Protein AF-A0AAD7Y652-F1 (afdb_monomer_lite)

Radius of gyration: 17.33 Å; chains: 1; bounding box: 46×27×46 Å

Organism: Mythimna separata (NCBI:txid271217)

Secondary structure (DSSP, 8-state):
--HHHHHHHHS-GGGTS-----HHHHHHHHHHHHHHHHHHHHHHHS-GGG-----TTHHHHHHHHHHH-TT-PPPSSTT-HHHHHHHHHHHHHHHHHHT--SHHHHHHHHTT--

Sequence (114 aa):
MDDRAWSQATLPIRIGGLGILKISSISLPAFISSVHGTEKLIRNILSSSLINFNVPCFTEAIYTWRLTCPNSNPPDDPSSQRRWDEPLCRVVQENLIATSTTPAERARLLAVGE

Foldseek 3Di:
DDVLLVLQQCADVLQLHVVNPDCVLLVLLQVQLVCVLCVVVCVVVDPPVPVPDDDPCNVVSVVVLCVQQVPDDQDPNSNDSVSSNVSNSVSSLVVQCVPPPDPVSNCSRCVSVD

pLDDT: mean 88.89, std 9.68, range [40.84, 97.75]

Structure (mmCIF, N/CA/C/O backbone):
data_AF-A0AAD7Y652-F1
#
_entry.id   AF-A0AAD7Y652-F1
#
loop_
_atom_site.group_PDB
_atom_site.id
_atom_site.type_symbol
_atom_site.label_atom_id
_atom_site.label_alt_id
_atom_site.label_comp_id
_atom_site.label_asym_id
_atom_site.label_entity_id
_atom_site.label_seq_id
_atom_site.pdbx_PDB_ins_code
_atom_site.Cartn_x
_atom_site.Cartn_y
_atom_site.Cartn_z
_atom_site.occupancy
_atom_site.B_iso_or_equiv
_atom_site.auth_seq_id
_atom_site.auth_comp_id
_atom_site.auth_asym_id
_atom_site.auth_atom_id
_atom_site.pdbx_PDB_model_num
ATOM 1 N N . MET A 1 1 ? -22.882 10.619 3.860 1.00 59.06 1 MET A N 1
ATOM 2 C CA . MET A 1 1 ? -22.384 9.273 4.221 1.00 59.06 1 MET A CA 1
ATOM 3 C C . MET A 1 1 ? -21.416 9.447 5.375 1.00 59.06 1 MET A C 1
ATOM 5 O O . MET A 1 1 ? -20.775 10.484 5.419 1.00 59.06 1 MET A O 1
ATOM 9 N N . ASP A 1 2 ? -21.363 8.503 6.313 1.00 86.00 2 ASP A N 1
ATOM 10 C CA . ASP A 1 2 ? -20.381 8.525 7.404 1.00 86.00 2 ASP A CA 1
ATOM 11 C C . ASP A 1 2 ? -18.993 8.121 6.869 1.00 86.00 2 ASP A C 1
ATOM 13 O O . ASP A 1 2 ? -18.844 7.053 6.268 1.00 86.00 2 ASP A O 1
ATOM 17 N N . ASP A 1 3 ? -17.989 8.979 7.064 1.00 85.75 3 ASP A N 1
ATOM 18 C CA . ASP A 1 3 ? -16.619 8.776 6.571 1.00 85.75 3 ASP A CA 1
ATOM 19 C C . ASP A 1 3 ? -15.958 7.537 7.191 1.00 85.75 3 ASP A C 1
ATOM 21 O O . ASP A 1 3 ? -15.114 6.891 6.558 1.00 85.75 3 ASP A O 1
ATOM 25 N N . ARG A 1 4 ? -16.365 7.157 8.410 1.00 87.44 4 ARG A N 1
ATOM 26 C CA . ARG A 1 4 ? -15.873 5.944 9.078 1.00 87.44 4 ARG A CA 1
ATOM 27 C C . ARG A 1 4 ? -16.421 4.694 8.409 1.00 87.44 4 ARG A C 1
ATOM 29 O O . ARG A 1 4 ? -15.645 3.811 8.047 1.00 87.44 4 ARG A O 1
ATOM 36 N N . ALA A 1 5 ? -17.736 4.642 8.195 1.00 87.94 5 ALA A N 1
ATOM 37 C CA . ALA A 1 5 ? -18.377 3.553 7.466 1.00 87.94 5 ALA A CA 1
ATOM 38 C C . ALA A 1 5 ? -17.786 3.392 6.057 1.00 87.94 5 ALA A C 1
ATOM 40 O O . ALA A 1 5 ? -17.530 2.269 5.624 1.00 87.94 5 ALA A O 1
ATOM 41 N N . TRP A 1 6 ? -17.499 4.504 5.370 1.00 89.56 6 TRP A N 1
ATOM 42 C CA . TRP A 1 6 ? -16.813 4.469 4.079 1.00 89.56 6 TRP A CA 1
ATOM 43 C C . TRP A 1 6 ? -15.391 3.910 4.196 1.00 89.56 6 TRP A C 1
ATOM 45 O O . TRP A 1 6 ? -15.023 3.011 3.445 1.00 89.56 6 TRP A O 1
ATOM 55 N N . SER A 1 7 ? -14.611 4.368 5.178 1.00 90.44 7 SER A N 1
ATOM 56 C CA . SER A 1 7 ? -13.249 3.869 5.415 1.00 90.44 7 SER A CA 1
ATOM 57 C C . SER A 1 7 ? -13.232 2.361 5.685 1.00 90.44 7 SER A C 1
ATOM 59 O O . SER A 1 7 ? -12.459 1.638 5.057 1.00 90.44 7 SER A O 1
ATOM 61 N N . GLN A 1 8 ? -14.137 1.859 6.533 1.00 90.38 8 GLN A N 1
ATOM 62 C CA . GLN A 1 8 ? -14.280 0.423 6.787 1.00 90.38 8 GLN A CA 1
ATOM 63 C C . GLN A 1 8 ? -14.703 -0.337 5.526 1.00 90.38 8 GLN A C 1
ATOM 65 O O . GLN A 1 8 ? -14.114 -1.365 5.204 1.00 90.38 8 GLN A O 1
ATOM 70 N N . ALA A 1 9 ? -15.691 0.167 4.781 1.00 91.38 9 ALA A N 1
ATOM 71 C CA . ALA A 1 9 ? -16.164 -0.481 3.560 1.00 91.38 9 ALA A CA 1
ATOM 72 C C . ALA A 1 9 ? -15.046 -0.650 2.518 1.00 91.38 9 ALA A C 1
ATOM 74 O O . ALA A 1 9 ? -15.056 -1.628 1.765 1.00 91.38 9 ALA A O 1
ATOM 75 N N . THR A 1 10 ? -14.066 0.264 2.509 1.00 91.94 10 THR A N 1
ATOM 76 C CA . THR A 1 10 ? -12.944 0.196 1.568 1.00 91.94 10 THR A CA 1
ATOM 77 C C . THR A 1 10 ? -11.888 -0.852 1.887 1.00 91.94 10 THR A C 1
ATOM 79 O O . THR A 1 10 ? -11.123 -1.240 1.004 1.00 91.94 10 THR A O 1
ATOM 82 N N . LEU A 1 11 ? -11.856 -1.348 3.123 1.00 91.69 11 LEU A N 1
ATOM 83 C CA . LEU A 1 11 ? -10.931 -2.404 3.501 1.00 91.69 11 LEU A CA 1
ATOM 84 C C . LEU A 1 11 ? -11.285 -3.731 2.803 1.00 91.69 11 LEU A C 1
ATOM 86 O O . LEU A 1 11 ? -12.462 -4.006 2.548 1.00 91.69 11 LEU A O 1
ATOM 90 N N . PRO A 1 12 ? -10.298 -4.602 2.530 1.00 90.44 12 PRO A N 1
ATOM 91 C CA . PRO A 1 12 ? -10.554 -5.972 2.110 1.00 90.44 12 PRO A CA 1
ATOM 92 C C . PRO A 1 12 ? -11.467 -6.724 3.085 1.00 90.44 12 PRO A C 1
ATOM 94 O O . PRO A 1 12 ? -11.380 -6.549 4.301 1.00 90.44 12 PRO A O 1
ATOM 97 N N . ILE A 1 13 ? -12.271 -7.645 2.547 1.00 89.88 13 ILE A N 1
ATOM 98 C CA . ILE A 1 13 ? -13.185 -8.486 3.339 1.00 89.88 13 ILE A CA 1
ATOM 99 C C . ILE A 1 13 ? -12.429 -9.192 4.470 1.00 89.88 13 ILE A C 1
ATOM 101 O O . ILE A 1 13 ? -12.865 -9.141 5.612 1.00 89.88 13 ILE A O 1
ATOM 105 N N . ARG A 1 14 ? -11.240 -9.741 4.173 1.00 87.06 14 ARG A N 1
ATOM 106 C CA . ARG A 1 14 ? -10.380 -10.468 5.127 1.00 87.06 14 ARG A CA 1
ATOM 107 C C . ARG A 1 14 ? -9.886 -9.659 6.337 1.00 87.06 14 ARG A C 1
ATOM 109 O O . ARG A 1 14 ? -9.232 -10.227 7.195 1.00 87.06 14 ARG A O 1
ATOM 116 N N . ILE A 1 15 ? -10.122 -8.349 6.383 1.00 88.12 15 ILE A N 1
ATOM 117 C CA . ILE A 1 15 ? -9.778 -7.501 7.534 1.00 88.12 15 ILE A CA 1
ATOM 118 C C . ILE A 1 15 ? -10.970 -6.642 7.996 1.00 88.12 15 ILE A C 1
ATOM 120 O O . ILE A 1 15 ? -10.798 -5.559 8.553 1.00 88.12 15 ILE A O 1
ATOM 124 N N . GLY A 1 16 ? -12.196 -7.123 7.758 1.00 86.44 16 GLY A N 1
ATOM 125 C CA . GLY A 1 16 ? -13.417 -6.523 8.306 1.00 86.44 16 GLY A CA 1
ATOM 126 C C . GLY A 1 16 ? -14.050 -5.415 7.459 1.00 86.44 16 GLY A C 1
ATOM 127 O O . GLY A 1 16 ? -14.852 -4.641 7.989 1.00 86.44 16 GLY A O 1
ATOM 128 N N . GLY A 1 17 ? -13.705 -5.323 6.169 1.00 90.12 17 GLY A N 1
ATOM 129 C CA . GLY A 1 17 ? -14.348 -4.415 5.211 1.00 90.12 17 GLY A CA 1
ATOM 130 C C . GLY A 1 17 ? -15.279 -5.095 4.204 1.00 90.12 17 GLY A C 1
ATOM 131 O O . GLY A 1 17 ? -15.644 -6.258 4.359 1.00 90.12 17 GLY A O 1
ATOM 132 N N . LEU A 1 18 ? -15.667 -4.361 3.155 1.00 90.69 18 LEU A N 1
ATOM 133 C CA . LEU A 1 18 ? -16.521 -4.857 2.059 1.00 90.69 18 LEU A CA 1
ATOM 134 C C . LEU A 1 18 ? -15.754 -5.066 0.743 1.00 90.69 18 LEU A C 1
ATOM 136 O O . LEU A 1 18 ? -16.323 -5.552 -0.230 1.00 90.69 18 LEU A O 1
ATOM 140 N N . GLY A 1 19 ? -14.470 -4.706 0.696 1.00 88.56 19 GLY A N 1
ATOM 141 C CA . GLY A 1 19 ? -13.641 -4.791 -0.506 1.00 88.56 19 GLY A CA 1
ATOM 142 C C . GLY A 1 19 ? -13.921 -3.698 -1.540 1.00 88.56 19 GLY A C 1
ATOM 143 O O . GLY A 1 19 ? -13.595 -3.879 -2.712 1.00 88.56 19 GLY A O 1
ATOM 144 N N . ILE A 1 20 ? -14.523 -2.572 -1.141 1.00 89.44 20 ILE A N 1
ATOM 145 C CA . ILE A 1 20 ? -14.817 -1.466 -2.061 1.00 89.44 20 ILE A CA 1
ATOM 146 C C . ILE A 1 20 ? -13.541 -0.656 -2.315 1.00 89.44 20 ILE A C 1
ATOM 148 O O . ILE A 1 20 ? -13.107 0.145 -1.499 1.00 89.44 20 ILE A O 1
ATOM 152 N N . LEU A 1 21 ? -12.924 -0.819 -3.478 1.00 80.69 21 LEU A N 1
ATOM 153 C CA . LEU A 1 21 ? -11.664 -0.136 -3.771 1.00 80.69 21 LEU A CA 1
ATOM 154 C C . LEU A 1 21 ? -11.860 1.369 -4.010 1.00 80.69 21 LEU A C 1
ATOM 156 O O . LEU A 1 21 ? -12.439 1.791 -5.011 1.00 80.69 21 LEU A O 1
ATOM 160 N N . LYS A 1 22 ? -11.305 2.196 -3.119 1.00 86.94 22 LYS A N 1
ATOM 161 C CA . LYS A 1 22 ? -11.154 3.638 -3.348 1.00 86.94 22 LYS A CA 1
ATOM 162 C C . LYS A 1 22 ? -9.904 3.884 -4.194 1.00 86.94 22 LYS A C 1
ATOM 164 O O . LYS A 1 22 ? -8.804 3.509 -3.796 1.00 86.94 22 LYS A O 1
ATOM 169 N N . ILE A 1 23 ? -10.054 4.576 -5.326 1.00 88.31 23 ILE A N 1
ATOM 170 C CA . ILE A 1 23 ? -8.947 4.845 -6.269 1.00 88.31 23 ILE A CA 1
ATOM 171 C C . ILE A 1 23 ? -7.763 5.540 -5.576 1.00 88.31 23 ILE A C 1
ATOM 173 O O . ILE A 1 23 ? -6.608 5.207 -5.822 1.00 88.31 23 ILE A O 1
ATOM 177 N N . SER A 1 24 ? -8.038 6.467 -4.657 1.00 88.62 24 SER A N 1
ATOM 178 C CA . SER A 1 24 ? -6.986 7.165 -3.909 1.00 88.62 24 SER A CA 1
ATOM 179 C C . SER A 1 24 ? -6.194 6.258 -2.963 1.00 88.62 24 SER A C 1
ATOM 181 O O . SER A 1 24 ? -5.082 6.611 -2.596 1.00 88.62 24 SER A O 1
ATOM 183 N N . SER A 1 25 ? -6.764 5.129 -2.531 1.00 86.12 25 SER A N 1
ATOM 184 C CA . SER A 1 25 ? -6.091 4.182 -1.632 1.00 86.12 25 SER A CA 1
ATOM 185 C C . SER A 1 25 ? -5.173 3.227 -2.399 1.00 86.12 25 SER A C 1
ATOM 187 O O . SER A 1 25 ? -4.139 2.824 -1.881 1.00 86.12 25 SER A O 1
ATOM 189 N N . ILE A 1 26 ? -5.519 2.905 -3.652 1.00 91.38 26 ILE A N 1
ATOM 190 C CA . ILE A 1 26 ? -4.762 1.965 -4.492 1.00 91.38 26 ILE A CA 1
ATOM 191 C C . ILE A 1 26 ? -3.707 2.649 -5.374 1.00 91.38 26 ILE A C 1
ATOM 193 O O . ILE A 1 26 ? -2.772 1.992 -5.823 1.00 91.38 26 ILE A O 1
ATOM 197 N N . SER A 1 27 ? -3.828 3.955 -5.633 1.00 94.38 27 SER A N 1
ATOM 198 C CA . SER A 1 27 ? -2.950 4.673 -6.568 1.00 94.38 27 SER A CA 1
ATOM 199 C C . SER A 1 27 ? -1.471 4.587 -6.185 1.00 94.38 27 SER A C 1
ATOM 201 O O . SER A 1 27 ? -0.634 4.316 -7.043 1.00 94.38 27 SER A O 1
ATOM 203 N N . LEU A 1 28 ? -1.153 4.760 -4.901 1.00 96.38 28 LEU A N 1
ATOM 204 C CA . LEU A 1 28 ? 0.210 4.685 -4.382 1.00 96.38 28 LEU A CA 1
ATOM 205 C C . LEU A 1 28 ? 0.829 3.278 -4.524 1.00 96.38 28 LEU A C 1
ATOM 207 O O . LEU A 1 28 ? 1.873 3.166 -5.172 1.00 96.38 28 LEU A O 1
ATOM 211 N N . PRO A 1 29 ? 0.221 2.195 -3.990 1.00 96.50 29 PRO A N 1
ATOM 212 C CA . PRO A 1 29 ? 0.773 0.851 -4.152 1.00 96.50 29 PRO A CA 1
ATOM 213 C C . PRO A 1 29 ? 0.797 0.397 -5.620 1.00 96.50 29 PRO A C 1
ATOM 215 O O . PRO A 1 29 ? 1.736 -0.289 -6.026 1.00 96.50 29 PRO A O 1
ATOM 218 N N . ALA A 1 30 ? -0.185 0.794 -6.441 1.00 96.69 30 ALA A N 1
ATOM 219 C CA . ALA A 1 30 ? -0.206 0.489 -7.875 1.00 96.69 30 ALA A CA 1
ATOM 220 C C . ALA A 1 30 ? 0.943 1.173 -8.622 1.00 96.69 30 ALA A C 1
ATOM 222 O O . ALA A 1 30 ? 1.637 0.529 -9.404 1.00 96.69 30 ALA A O 1
ATOM 223 N N . PHE A 1 31 ? 1.195 2.454 -8.345 1.00 97.38 31 PHE A N 1
ATOM 224 C CA . PHE A 1 31 ? 2.303 3.185 -8.950 1.00 97.38 31 PHE A CA 1
ATOM 225 C C . PHE A 1 31 ? 3.655 2.556 -8.597 1.00 97.38 31 PHE A C 1
ATOM 227 O O . PHE A 1 31 ? 4.419 2.206 -9.496 1.00 97.38 31 PHE A O 1
ATOM 234 N N . ILE A 1 32 ? 3.924 2.340 -7.304 1.00 97.44 32 ILE A N 1
ATOM 235 C CA . ILE A 1 32 ? 5.194 1.765 -6.835 1.00 97.44 32 ILE A CA 1
ATOM 236 C C . ILE A 1 32 ? 5.424 0.378 -7.450 1.00 97.44 32 ILE A C 1
ATOM 238 O O . ILE A 1 32 ? 6.491 0.110 -8.007 1.00 97.44 32 ILE A O 1
ATOM 242 N N . SER A 1 33 ? 4.414 -0.495 -7.396 1.00 97.75 33 SER A N 1
ATOM 243 C CA . SER A 1 33 ? 4.530 -1.851 -7.942 1.00 97.75 33 SER A CA 1
ATOM 244 C C . SER A 1 33 ? 4.684 -1.882 -9.458 1.00 97.75 33 SER A C 1
ATOM 246 O O . SER A 1 33 ? 5.465 -2.680 -9.972 1.00 97.75 33 SER A O 1
ATOM 248 N N . SER A 1 34 ? 4.018 -0.979 -10.181 1.00 97.25 34 SER A N 1
ATOM 249 C CA . SER A 1 34 ? 4.177 -0.843 -11.628 1.00 97.25 34 SER A CA 1
ATOM 250 C C . SER A 1 34 ? 5.599 -0.431 -12.012 1.00 97.25 34 SER A C 1
ATOM 252 O O . SER A 1 34 ? 6.135 -0.943 -12.996 1.00 97.25 34 SER A O 1
ATOM 254 N N . VAL A 1 35 ? 6.232 0.470 -11.254 1.00 95.81 35 VAL A N 1
ATOM 255 C CA . VAL A 1 35 ? 7.629 0.864 -11.503 1.00 95.81 35 VAL A CA 1
ATOM 256 C C . VAL A 1 35 ? 8.553 -0.343 -11.359 1.00 95.81 35 VAL A C 1
ATOM 258 O O . VAL A 1 35 ? 9.298 -0.659 -12.284 1.00 95.81 35 VAL A O 1
ATOM 261 N N . HIS A 1 36 ? 8.440 -1.084 -10.257 1.00 95.75 36 HIS A N 1
ATOM 262 C CA . HIS A 1 36 ? 9.244 -2.289 -10.047 1.00 95.75 36 HIS A CA 1
ATOM 263 C C . HIS A 1 36 ? 8.955 -3.396 -11.069 1.00 95.75 36 HIS A C 1
ATOM 265 O O . HIS A 1 36 ? 9.879 -4.034 -11.571 1.00 95.75 36 HIS A O 1
ATOM 271 N N . GLY A 1 37 ? 7.684 -3.611 -11.421 1.00 95.31 37 GLY A N 1
ATOM 272 C CA . GLY A 1 37 ? 7.275 -4.626 -12.394 1.00 95.31 37 GLY A CA 1
ATOM 273 C C . GLY A 1 37 ? 7.767 -4.342 -13.815 1.00 95.31 37 GLY A C 1
ATOM 274 O O . GLY A 1 37 ? 7.990 -5.270 -14.592 1.00 95.31 37 GLY A O 1
ATOM 275 N N . THR A 1 38 ? 7.981 -3.069 -14.156 1.00 93.44 38 THR A N 1
ATOM 276 C CA . THR A 1 38 ? 8.457 -2.656 -15.484 1.00 93.44 38 THR A CA 1
ATOM 277 C C . THR A 1 38 ? 9.962 -2.420 -15.547 1.00 93.44 38 THR A C 1
ATOM 279 O O . THR A 1 38 ? 10.520 -2.462 -16.641 1.00 93.44 38 THR A O 1
ATOM 282 N N . GLU A 1 39 ? 10.647 -2.2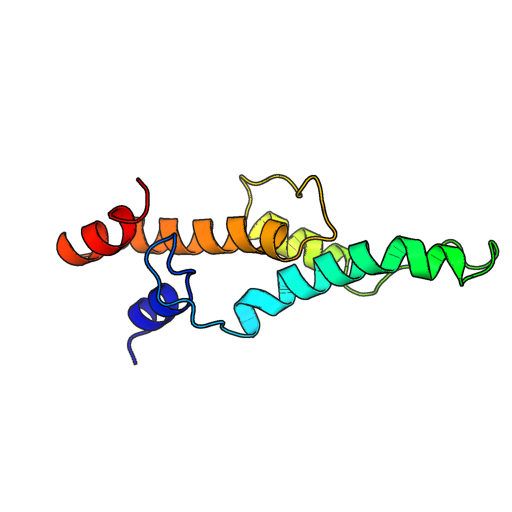56 -14.412 1.00 90.44 39 GLU A N 1
ATOM 283 C CA . GLU A 1 39 ? 12.076 -1.933 -14.351 1.00 90.44 39 GLU A CA 1
ATOM 284 C C . GLU A 1 39 ? 12.934 -2.883 -15.199 1.00 90.44 39 GLU A C 1
ATOM 286 O O . GLU A 1 39 ? 13.715 -2.440 -16.043 1.00 90.44 39 GLU A O 1
ATOM 291 N N . LYS A 1 40 ? 12.762 -4.200 -15.026 1.00 89.00 40 LYS A N 1
ATOM 292 C CA . LYS A 1 40 ? 13.523 -5.204 -15.785 1.00 89.00 40 LYS A CA 1
ATOM 293 C C . LYS A 1 40 ? 13.273 -5.095 -17.291 1.00 89.00 40 LYS A C 1
ATOM 295 O O . LYS A 1 40 ? 14.211 -5.200 -18.076 1.00 89.00 40 LYS A O 1
ATOM 300 N N . LEU A 1 41 ? 12.020 -4.888 -17.698 1.00 90.31 41 LEU A N 1
ATOM 301 C CA . LEU A 1 41 ? 11.656 -4.752 -19.109 1.00 90.31 41 LEU A CA 1
ATOM 302 C C . LEU A 1 41 ? 12.261 -3.480 -19.711 1.00 90.31 41 LEU A C 1
ATOM 304 O O . LEU A 1 41 ? 12.858 -3.537 -20.781 1.00 90.31 41 LEU A O 1
ATOM 308 N N . ILE A 1 42 ? 12.162 -2.358 -18.998 1.00 88.94 42 ILE A N 1
ATOM 309 C CA . ILE A 1 42 ? 12.734 -1.074 -19.411 1.00 88.94 42 ILE A CA 1
ATOM 310 C C . ILE A 1 42 ? 14.250 -1.204 -19.586 1.00 88.94 42 ILE A C 1
ATOM 312 O O . ILE A 1 42 ? 14.779 -0.799 -20.618 1.00 88.94 42 ILE A O 1
ATOM 316 N N . ARG A 1 43 ? 14.943 -1.845 -18.635 1.00 86.06 43 ARG A N 1
ATOM 317 C CA . ARG A 1 43 ? 16.391 -2.109 -18.717 1.00 86.06 43 ARG A CA 1
ATOM 318 C C . ARG A 1 43 ? 16.783 -3.006 -19.894 1.00 86.06 43 ARG A C 1
ATOM 320 O O . ARG A 1 43 ? 17.876 -2.847 -20.418 1.00 86.06 43 ARG A O 1
ATOM 327 N N . ASN A 1 44 ? 15.918 -3.936 -20.297 1.00 87.75 44 ASN A N 1
ATOM 328 C CA . ASN A 1 44 ? 16.173 -4.810 -21.444 1.00 87.75 44 ASN A CA 1
ATOM 329 C C . ASN A 1 44 ? 15.955 -4.103 -22.790 1.00 87.75 44 ASN A C 1
ATOM 331 O O . ASN A 1 44 ? 16.616 -4.442 -23.766 1.00 87.75 44 ASN A O 1
ATOM 335 N N . ILE A 1 45 ? 15.000 -3.171 -22.857 1.00 88.94 45 ILE A N 1
ATOM 336 C CA . ILE A 1 45 ? 14.667 -2.435 -24.086 1.00 88.94 45 ILE A CA 1
ATOM 337 C C . ILE A 1 45 ? 15.648 -1.281 -24.315 1.00 88.94 45 ILE A C 1
ATOM 339 O O . ILE A 1 45 ? 16.061 -1.035 -25.447 1.00 88.94 45 ILE A O 1
ATOM 343 N N . LEU A 1 46 ? 16.004 -0.552 -23.256 1.00 85.75 46 LEU A N 1
ATOM 344 C CA . LEU A 1 46 ? 16.906 0.589 -23.350 1.00 85.75 46 LEU A CA 1
ATOM 345 C C . LEU A 1 46 ? 18.361 0.114 -23.439 1.00 85.75 46 LEU A C 1
ATOM 347 O O . LEU A 1 46 ? 18.823 -0.684 -22.628 1.00 85.75 46 LEU A O 1
ATOM 351 N N . SER A 1 47 ? 19.109 0.630 -24.417 1.00 72.94 47 SER A N 1
ATOM 352 C CA . SER A 1 47 ? 20.546 0.377 -24.539 1.00 72.94 47 SER A CA 1
ATOM 353 C C . SER A 1 47 ? 21.308 0.873 -23.306 1.00 72.94 47 SER A C 1
ATOM 355 O O . SER A 1 47 ? 20.900 1.827 -22.642 1.00 72.94 47 SER A O 1
ATOM 357 N N . SER A 1 48 ? 22.476 0.285 -23.040 1.00 67.25 48 SER A N 1
ATOM 358 C CA . SER A 1 48 ? 23.355 0.615 -21.906 1.00 67.25 48 SER A CA 1
ATOM 359 C C . SER A 1 48 ? 23.781 2.096 -21.811 1.00 67.25 48 SER A C 1
ATOM 361 O O . SER A 1 48 ? 24.279 2.540 -20.783 1.00 67.25 48 SER A O 1
ATOM 363 N N . SER A 1 49 ? 23.546 2.906 -22.841 1.00 64.94 49 SER A N 1
ATOM 364 C CA . SER A 1 49 ? 23.726 4.363 -22.818 1.00 64.94 49 SER A CA 1
ATOM 365 C C . SER A 1 49 ? 22.635 5.135 -22.052 1.00 64.94 49 SER A C 1
ATOM 367 O O . SER A 1 49 ? 22.840 6.303 -21.735 1.00 64.94 49 SER A O 1
ATOM 369 N N . LEU A 1 50 ? 21.499 4.507 -21.722 1.00 64.38 50 LEU A N 1
ATOM 370 C CA . LEU A 1 50 ? 20.347 5.111 -21.026 1.00 64.38 50 LEU A CA 1
ATOM 371 C C . LEU A 1 50 ? 20.129 4.531 -19.611 1.00 64.38 50 LEU A C 1
ATOM 373 O O . LEU A 1 50 ? 19.039 4.629 -19.053 1.00 64.38 50 LEU A O 1
ATOM 377 N N . ILE A 1 51 ? 21.171 3.936 -19.016 1.00 62.50 51 ILE A N 1
ATOM 378 C CA . ILE A 1 51 ? 21.128 3.186 -17.740 1.00 62.50 51 ILE A CA 1
ATOM 379 C C . ILE A 1 51 ? 20.552 3.982 -16.555 1.00 62.50 51 ILE A C 1
ATOM 381 O O . ILE A 1 51 ? 20.006 3.381 -15.628 1.00 62.50 51 ILE A O 1
ATOM 385 N N . ASN A 1 52 ? 20.602 5.314 -16.596 1.00 68.69 52 ASN A N 1
ATOM 386 C CA . ASN A 1 52 ? 20.086 6.188 -15.540 1.00 68.69 52 ASN A CA 1
ATOM 387 C C . ASN A 1 52 ? 18.605 6.545 -15.746 1.00 68.69 52 ASN A C 1
ATOM 389 O O . ASN A 1 52 ? 18.220 7.712 -15.666 1.00 68.69 52 ASN A O 1
ATOM 393 N N . 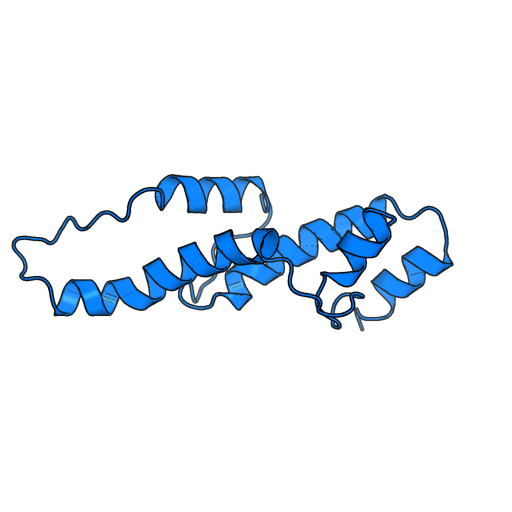PHE A 1 53 ? 17.769 5.547 -16.032 1.00 74.88 53 PHE A N 1
ATOM 394 C CA . PHE A 1 53 ? 16.324 5.739 -16.080 1.00 74.88 53 PHE A CA 1
ATOM 395 C C . PHE A 1 53 ? 15.799 6.006 -14.662 1.00 74.88 53 PHE A C 1
ATOM 397 O O . PHE A 1 53 ? 15.812 5.121 -13.807 1.00 74.88 53 PHE A O 1
ATOM 404 N N . ASN A 1 54 ? 15.359 7.239 -14.418 1.00 83.31 54 ASN A N 1
ATOM 405 C CA . ASN A 1 54 ? 14.697 7.645 -13.185 1.00 83.31 54 ASN A CA 1
ATOM 406 C C . ASN A 1 54 ? 13.206 7.841 -13.463 1.00 83.31 54 ASN A C 1
ATOM 408 O O . ASN A 1 54 ? 12.847 8.605 -14.361 1.00 83.31 54 ASN A O 1
ATOM 412 N N . VAL A 1 55 ? 12.346 7.181 -12.689 1.00 89.38 55 VAL A N 1
ATOM 413 C CA . VAL A 1 55 ? 10.904 7.424 -12.761 1.00 89.38 55 VAL A CA 1
ATOM 414 C C . VAL A 1 55 ? 10.579 8.650 -11.907 1.00 89.38 55 VAL A C 1
ATOM 416 O O . VAL A 1 55 ? 10.828 8.622 -10.698 1.00 89.38 55 VAL A O 1
ATOM 419 N N . PRO A 1 56 ? 10.006 9.719 -12.491 1.00 92.00 56 PRO A N 1
ATOM 420 C CA . PRO A 1 56 ? 9.583 10.882 -11.723 1.00 92.00 56 PRO A CA 1
ATOM 421 C C . PRO A 1 56 ? 8.664 10.485 -10.566 1.00 92.00 56 PRO A C 1
ATOM 423 O O . PRO A 1 56 ? 7.834 9.589 -10.712 1.00 92.00 56 PRO A O 1
ATOM 426 N N . CYS A 1 57 ? 8.796 11.165 -9.429 1.00 93.88 57 CYS A N 1
ATOM 427 C CA . CYS A 1 57 ? 7.966 10.958 -8.239 1.00 93.88 57 CYS A CA 1
ATOM 428 C C . CYS A 1 57 ? 8.123 9.592 -7.543 1.00 93.88 57 CYS A C 1
ATOM 430 O O . CYS A 1 57 ? 7.422 9.329 -6.565 1.00 93.88 57 CYS A O 1
ATOM 432 N N . PHE A 1 58 ? 9.008 8.701 -8.011 1.00 95.31 58 PHE A N 1
ATOM 433 C CA . PHE A 1 58 ? 9.178 7.381 -7.399 1.00 95.31 58 PHE A CA 1
ATOM 434 C C . PHE A 1 58 ? 9.763 7.464 -5.985 1.00 95.31 58 PHE A C 1
ATOM 436 O O . PHE A 1 58 ? 9.263 6.813 -5.066 1.00 95.31 58 PHE A O 1
ATOM 443 N N . THR A 1 59 ? 10.773 8.312 -5.788 1.00 95.44 59 THR A N 1
ATOM 444 C CA . THR A 1 59 ? 11.369 8.557 -4.468 1.00 95.44 59 THR A CA 1
ATOM 445 C C . THR A 1 59 ? 10.333 9.108 -3.492 1.00 95.44 59 THR A C 1
ATOM 447 O O . THR A 1 59 ? 10.231 8.638 -2.359 1.00 95.44 59 THR A O 1
ATOM 450 N N . GLU A 1 60 ? 9.526 10.065 -3.944 1.00 97.06 60 GLU A N 1
ATOM 451 C CA . GLU A 1 60 ? 8.442 10.676 -3.184 1.00 97.06 60 GLU A CA 1
ATOM 452 C C . GLU A 1 60 ? 7.368 9.646 -2.834 1.00 97.06 60 GLU A C 1
ATOM 454 O O . GLU A 1 60 ? 6.951 9.580 -1.684 1.00 97.06 60 GLU A O 1
ATOM 459 N N . ALA A 1 61 ? 6.978 8.783 -3.775 1.00 96.69 61 ALA A N 1
ATOM 460 C CA . ALA A 1 61 ? 6.005 7.722 -3.531 1.00 96.69 61 ALA A CA 1
ATOM 461 C C . ALA A 1 61 ? 6.491 6.718 -2.472 1.00 96.69 61 ALA A C 1
ATOM 463 O O . ALA A 1 61 ? 5.757 6.406 -1.531 1.00 96.69 61 ALA A O 1
ATOM 464 N N . ILE A 1 62 ? 7.740 6.248 -2.570 1.00 96.75 62 ILE A N 1
ATOM 465 C CA . ILE A 1 62 ? 8.341 5.373 -1.551 1.00 96.75 62 ILE A CA 1
ATOM 466 C C . ILE A 1 62 ? 8.379 6.074 -0.190 1.00 96.75 62 ILE A C 1
ATOM 468 O O . ILE A 1 62 ? 8.071 5.460 0.833 1.00 96.75 62 ILE A O 1
ATOM 472 N N . TYR A 1 63 ? 8.731 7.360 -0.165 1.00 96.88 63 TYR A N 1
ATOM 473 C CA . TYR A 1 63 ? 8.741 8.152 1.058 1.00 96.88 63 TYR A CA 1
ATOM 474 C C . TYR A 1 63 ? 7.337 8.282 1.669 1.00 96.88 63 TYR A C 1
ATOM 476 O O . TYR A 1 63 ? 7.164 7.998 2.853 1.00 96.88 63 TYR A O 1
ATOM 484 N N . THR A 1 64 ? 6.318 8.611 0.870 1.00 96.88 64 THR A N 1
ATOM 485 C CA . THR A 1 64 ? 4.915 8.669 1.311 1.00 96.88 64 THR A CA 1
ATOM 486 C C . THR A 1 64 ? 4.444 7.330 1.870 1.00 96.88 64 THR A C 1
ATOM 488 O O . THR A 1 64 ? 3.797 7.296 2.918 1.00 96.88 64 THR A O 1
ATOM 491 N N . TRP A 1 65 ? 4.797 6.219 1.218 1.00 97.25 65 TRP A N 1
ATOM 492 C CA . TRP A 1 65 ? 4.446 4.889 1.707 1.00 97.25 65 TRP A CA 1
ATOM 493 C C . TRP A 1 65 ? 5.097 4.602 3.067 1.00 97.25 65 TRP A C 1
ATOM 495 O O . TRP A 1 65 ? 4.404 4.211 4.004 1.00 97.25 65 TRP A O 1
ATOM 505 N N . ARG A 1 66 ? 6.397 4.891 3.223 1.00 96.44 66 ARG A N 1
ATOM 506 C CA . ARG A 1 66 ? 7.119 4.716 4.498 1.00 96.44 66 ARG A CA 1
ATOM 507 C C . ARG A 1 66 ? 6.556 5.584 5.621 1.00 96.44 66 ARG A C 1
ATOM 509 O O . ARG A 1 66 ? 6.466 5.117 6.749 1.00 96.44 66 ARG A O 1
ATOM 516 N N . LEU A 1 67 ? 6.164 6.824 5.324 1.00 96.31 67 LEU A N 1
ATOM 517 C CA . LEU A 1 67 ? 5.516 7.701 6.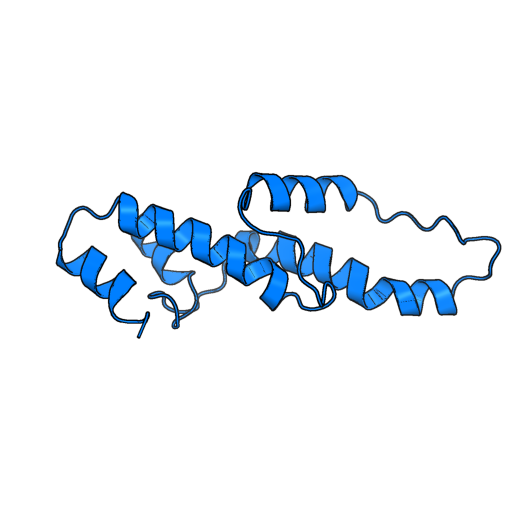302 1.00 96.31 67 LEU A CA 1
ATOM 518 C C . LEU A 1 67 ? 4.157 7.164 6.752 1.00 96.31 67 LEU A C 1
ATOM 520 O O . LEU A 1 67 ? 3.797 7.306 7.917 1.00 96.31 67 LEU A O 1
ATOM 524 N N . THR A 1 68 ? 3.406 6.556 5.834 1.00 94.88 68 THR A N 1
ATOM 525 C CA . THR A 1 68 ? 2.081 6.005 6.138 1.00 94.88 68 THR A CA 1
ATOM 526 C C . THR A 1 68 ? 2.189 4.687 6.908 1.00 94.88 68 THR A C 1
ATOM 528 O O . THR A 1 68 ? 1.368 4.418 7.780 1.00 94.88 68 THR A O 1
ATOM 531 N N . CYS A 1 69 ? 3.222 3.885 6.629 1.00 94.56 69 CYS A N 1
ATOM 532 C CA . CYS A 1 69 ? 3.466 2.582 7.247 1.00 94.56 69 CYS A CA 1
ATOM 533 C C . CYS A 1 69 ? 4.848 2.529 7.935 1.00 94.56 69 CYS A C 1
ATOM 535 O O . CYS A 1 69 ? 5.709 1.757 7.507 1.00 94.56 69 CYS A O 1
ATOM 537 N N . PRO A 1 70 ? 5.082 3.295 9.019 1.00 91.38 70 PRO A N 1
ATOM 538 C CA . PRO A 1 70 ? 6.413 3.445 9.623 1.00 91.38 70 PRO A CA 1
ATOM 539 C C . PRO A 1 70 ? 6.972 2.145 10.218 1.00 91.38 70 PRO A C 1
ATOM 541 O O . PRO A 1 70 ? 8.184 1.975 10.306 1.00 91.38 70 PRO A O 1
ATOM 544 N N . ASN A 1 71 ? 6.092 1.215 10.597 1.00 91.62 71 ASN A N 1
ATOM 545 C CA . ASN A 1 71 ? 6.461 -0.070 11.194 1.00 91.62 71 ASN A CA 1
ATOM 546 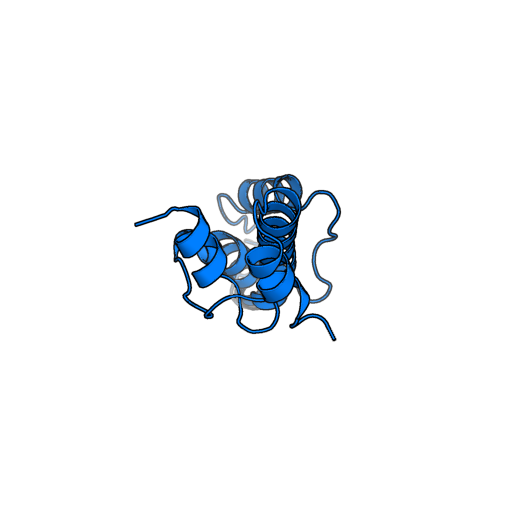C C . ASN A 1 71 ? 6.554 -1.209 10.163 1.00 91.62 71 ASN A C 1
ATOM 548 O O . ASN A 1 71 ? 6.678 -2.371 10.542 1.00 91.62 71 ASN A O 1
ATOM 552 N N . SER A 1 72 ? 6.427 -0.908 8.868 1.00 93.94 72 SER A N 1
ATOM 553 C CA . SER A 1 72 ? 6.462 -1.905 7.796 1.00 93.94 72 SER A CA 1
ATOM 554 C C . SER A 1 72 ? 7.708 -1.748 6.937 1.00 93.94 72 SER A C 1
ATOM 556 O O . SER A 1 72 ? 8.086 -0.644 6.549 1.00 93.94 72 SER A O 1
ATOM 558 N N . ASN A 1 73 ? 8.325 -2.875 6.596 1.00 93.75 73 ASN A N 1
ATOM 559 C CA . ASN A 1 73 ? 9.425 -2.905 5.641 1.00 93.75 73 ASN A CA 1
ATOM 560 C C . ASN A 1 73 ? 8.886 -2.969 4.206 1.00 93.75 73 ASN A C 1
ATOM 562 O O . ASN A 1 73 ? 7.816 -3.548 3.992 1.00 93.75 73 ASN A O 1
ATOM 566 N N . PRO A 1 74 ? 9.621 -2.426 3.217 1.00 93.12 74 PRO A N 1
ATOM 567 C CA . PRO A 1 74 ? 9.332 -2.683 1.813 1.00 93.12 74 PRO A CA 1
ATOM 568 C C . PRO A 1 74 ? 9.198 -4.192 1.544 1.00 93.12 74 PRO A C 1
ATOM 570 O O . PRO A 1 74 ? 9.928 -4.982 2.148 1.00 93.12 74 PRO A O 1
ATOM 573 N N . PRO A 1 75 ? 8.277 -4.604 0.665 1.00 95.38 75 PRO A N 1
ATOM 574 C CA . PRO A 1 75 ? 8.004 -6.011 0.420 1.00 95.38 75 PRO A CA 1
ATOM 575 C C . PRO A 1 75 ? 9.129 -6.712 -0.350 1.00 95.38 75 PRO A C 1
ATOM 577 O O . PRO A 1 75 ? 9.754 -6.117 -1.226 1.00 95.38 75 PRO A O 1
ATOM 580 N N . ASP A 1 76 ? 9.306 -8.010 -0.079 1.00 94.81 76 ASP A N 1
ATOM 581 C CA . ASP A 1 76 ? 10.290 -8.865 -0.768 1.00 94.81 76 ASP A CA 1
ATOM 582 C C . ASP A 1 76 ? 10.027 -8.977 -2.277 1.00 94.81 76 ASP A C 1
ATOM 584 O O . ASP A 1 76 ? 10.956 -9.067 -3.076 1.00 94.81 76 ASP A O 1
ATOM 588 N N . ASP A 1 77 ? 8.746 -8.969 -2.662 1.00 95.94 77 ASP A N 1
ATOM 589 C CA . ASP A 1 77 ? 8.303 -8.855 -4.051 1.00 95.94 77 ASP A CA 1
ATOM 590 C C . ASP A 1 77 ? 7.716 -7.455 -4.284 1.00 95.94 77 ASP A C 1
ATOM 592 O O . ASP A 1 77 ? 6.508 -7.240 -4.106 1.00 95.94 77 ASP A O 1
ATOM 596 N N . PRO A 1 78 ? 8.555 -6.485 -4.681 1.00 96.12 78 PRO A N 1
ATOM 597 C CA . PRO A 1 78 ? 8.125 -5.115 -4.877 1.00 96.12 78 PRO A CA 1
ATOM 598 C C . PRO A 1 78 ? 7.307 -4.925 -6.158 1.00 96.12 78 PRO A C 1
ATOM 600 O O . PRO A 1 78 ? 6.702 -3.870 -6.328 1.00 96.12 78 PRO A O 1
ATOM 603 N N . SER A 1 79 ? 7.217 -5.930 -7.035 1.00 96.81 79 SER A N 1
ATOM 604 C CA . SER A 1 79 ? 6.326 -5.895 -8.201 1.00 96.81 79 SER A CA 1
ATOM 605 C C . SER A 1 79 ? 4.872 -6.237 -7.851 1.00 96.81 79 SER A C 1
ATOM 607 O O . SER A 1 79 ? 3.957 -5.975 -8.631 1.00 96.81 79 SER A O 1
ATOM 609 N N . SER A 1 80 ? 4.626 -6.777 -6.653 1.00 97.31 80 SER A N 1
ATOM 610 C CA . SER A 1 80 ? 3.287 -7.132 -6.195 1.00 97.31 80 SER A CA 1
ATOM 611 C C . SER A 1 80 ? 2.579 -5.951 -5.539 1.00 97.31 80 SER A C 1
ATOM 613 O O . SER A 1 80 ? 2.825 -5.618 -4.379 1.00 97.31 80 SER A O 1
ATOM 615 N N . GLN A 1 81 ? 1.606 -5.362 -6.236 1.00 96.06 81 GLN A N 1
ATOM 616 C CA . GLN A 1 81 ? 0.767 -4.286 -5.693 1.00 96.06 81 GLN A CA 1
ATOM 617 C C . GLN A 1 81 ? 0.145 -4.648 -4.338 1.00 96.06 81 GLN A C 1
ATOM 619 O O . GLN A 1 81 ? 0.159 -3.848 -3.405 1.00 96.06 81 GLN A O 1
ATOM 624 N N . ARG A 1 82 ? -0.381 -5.873 -4.216 1.00 93.81 82 ARG A N 1
ATOM 625 C CA . ARG A 1 82 ? -1.026 -6.352 -2.986 1.00 93.81 82 ARG A CA 1
ATOM 626 C C . ARG A 1 82 ? -0.085 -6.277 -1.782 1.00 93.81 82 ARG A C 1
ATOM 628 O O . ARG A 1 82 ? -0.546 -6.005 -0.678 1.00 93.81 82 ARG A O 1
ATOM 635 N N . ARG A 1 83 ? 1.214 -6.527 -1.980 1.00 96.12 83 ARG A N 1
ATOM 636 C CA . ARG A 1 83 ? 2.211 -6.492 -0.902 1.00 96.12 83 ARG A CA 1
ATOM 637 C C . ARG A 1 83 ? 2.479 -5.073 -0.396 1.00 96.12 83 ARG A C 1
ATOM 639 O O . ARG A 1 83 ? 2.764 -4.915 0.784 1.00 96.12 83 ARG A O 1
ATOM 646 N N . TRP A 1 84 ? 2.332 -4.061 -1.249 1.00 96.81 84 TRP A N 1
ATOM 647 C CA . TRP A 1 84 ? 2.393 -2.649 -0.853 1.00 96.81 84 TRP A CA 1
ATOM 648 C C . TRP A 1 84 ? 1.089 -2.151 -0.219 1.00 96.81 84 TRP A C 1
ATOM 650 O O . TRP A 1 84 ? 1.121 -1.300 0.668 1.00 96.81 84 TRP A O 1
ATOM 660 N N . ASP A 1 85 ? -0.050 -2.674 -0.674 1.00 95.25 85 ASP A N 1
ATOM 661 C CA . ASP A 1 85 ? -1.388 -2.288 -0.215 1.00 95.25 85 ASP A CA 1
ATOM 662 C C . ASP A 1 85 ? -1.733 -2.837 1.178 1.00 95.25 85 ASP A C 1
ATOM 664 O O . ASP A 1 85 ? -2.366 -2.164 1.989 1.00 95.25 85 ASP A O 1
ATOM 668 N N . GLU A 1 86 ? -1.289 -4.054 1.498 1.00 93.75 86 GLU A N 1
ATOM 669 C CA . GLU A 1 86 ? -1.670 -4.713 2.749 1.00 93.75 86 GLU A CA 1
ATOM 670 C C . GLU A 1 86 ? -1.251 -3.941 4.019 1.00 93.75 86 GLU A C 1
ATOM 672 O O . GLU A 1 86 ? -2.091 -3.795 4.911 1.00 93.75 86 GLU A O 1
ATOM 677 N N . PRO A 1 87 ? -0.034 -3.376 4.120 1.00 95.44 87 PRO A N 1
ATOM 678 C CA . PRO A 1 87 ? 0.333 -2.514 5.244 1.00 95.44 87 PRO A CA 1
ATOM 679 C C . PRO A 1 87 ? -0.525 -1.250 5.369 1.00 95.44 87 PRO A C 1
ATOM 681 O O . PRO A 1 87 ? -0.903 -0.879 6.479 1.00 95.44 87 PRO A O 1
ATOM 684 N N . LEU A 1 88 ? -0.898 -0.621 4.249 1.00 94.88 88 LEU A N 1
A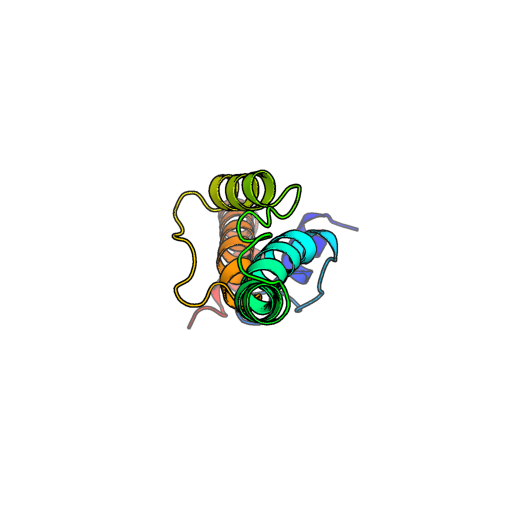TOM 685 C CA . LEU A 1 88 ? -1.776 0.558 4.246 1.00 94.88 88 LEU A CA 1
ATOM 686 C C . LEU A 1 88 ? -3.160 0.198 4.797 1.00 94.88 88 LEU A C 1
ATOM 688 O O . LEU A 1 88 ? -3.703 0.887 5.662 1.00 94.88 88 LEU A O 1
ATOM 692 N N . CYS A 1 89 ? -3.701 -0.930 4.339 1.00 93.62 89 CYS A N 1
ATOM 693 C CA . CYS A 1 89 ? -4.960 -1.478 4.823 1.00 93.62 89 CYS A CA 1
ATOM 694 C C . CYS A 1 89 ? -4.924 -1.774 6.334 1.00 93.62 89 CYS A C 1
ATOM 696 O O . CYS A 1 89 ? -5.889 -1.469 7.037 1.00 93.62 89 CYS A O 1
ATOM 698 N N . ARG A 1 90 ? -3.812 -2.318 6.851 1.00 93.44 90 ARG A N 1
ATOM 699 C CA . ARG A 1 90 ? -3.634 -2.578 8.291 1.00 93.44 90 ARG A CA 1
ATOM 700 C C . ARG A 1 90 ? -3.614 -1.294 9.113 1.00 93.44 90 ARG A C 1
ATOM 702 O O . ARG A 1 90 ? -4.313 -1.229 10.116 1.00 93.44 90 ARG A O 1
ATOM 709 N N . VAL A 1 91 ? -2.923 -0.250 8.653 1.00 94.12 91 VAL A N 1
ATOM 710 C CA . VAL A 1 91 ? -2.927 1.062 9.328 1.00 94.12 91 VAL A CA 1
ATOM 711 C C . VAL A 1 91 ? -4.348 1.621 9.434 1.00 94.12 91 VAL A C 1
ATOM 713 O O . VAL A 1 91 ? -4.751 2.120 10.485 1.00 94.12 91 VAL A O 1
ATOM 716 N N . VAL A 1 92 ? -5.152 1.519 8.373 1.00 93.31 92 VAL A N 1
ATOM 717 C CA . VAL A 1 92 ? -6.557 1.959 8.413 1.00 93.31 92 VAL A CA 1
ATOM 718 C C . VAL A 1 92 ? -7.381 1.097 9.380 1.00 93.31 92 VAL A C 1
ATOM 720 O O . VAL A 1 92 ? -8.153 1.641 10.170 1.00 93.31 92 VAL A O 1
ATOM 723 N N . GLN A 1 93 ? -7.198 -0.226 9.367 1.00 93.19 93 GLN A N 1
ATOM 724 C CA . GLN A 1 93 ? -7.883 -1.143 10.283 1.00 93.19 93 GLN A CA 1
ATOM 725 C C . GLN A 1 93 ? -7.553 -0.839 11.752 1.00 93.19 93 GLN A C 1
ATOM 727 O O . GLN A 1 93 ? -8.461 -0.716 12.572 1.00 93.19 93 GLN A O 1
ATOM 732 N N . GLU A 1 94 ? -6.274 -0.675 12.088 1.00 93.12 94 GLU A N 1
ATOM 733 C CA . GLU A 1 94 ? -5.805 -0.348 13.438 1.00 93.12 94 GLU A CA 1
ATOM 734 C C . GLU A 1 94 ? -6.406 0.970 13.931 1.00 93.12 94 GLU A C 1
ATOM 736 O O . GLU A 1 94 ? -6.913 1.037 15.052 1.00 93.12 94 GLU A O 1
ATOM 741 N N . ASN A 1 95 ? -6.449 1.993 13.072 1.00 93.31 95 ASN A N 1
ATOM 742 C CA . ASN A 1 95 ? -7.095 3.266 13.388 1.00 93.31 95 ASN A CA 1
ATOM 743 C C . ASN A 1 95 ? -8.604 3.109 13.642 1.00 93.31 95 ASN A C 1
ATOM 745 O O . ASN A 1 95 ? -9.139 3.697 14.586 1.00 93.31 95 ASN A O 1
ATOM 749 N N . LEU A 1 96 ? -9.309 2.299 12.846 1.00 92.81 96 LEU A N 1
ATOM 750 C CA . LEU A 1 96 ? -10.735 2.022 13.054 1.00 92.81 96 LEU A CA 1
ATOM 751 C C . LEU A 1 96 ? -10.986 1.260 14.366 1.00 92.81 96 LEU A C 1
ATOM 753 O O . LEU A 1 96 ? -11.932 1.585 15.082 1.00 92.81 96 LEU A O 1
ATOM 757 N N . ILE A 1 97 ? -10.120 0.302 14.712 1.00 92.81 97 ILE A N 1
ATOM 758 C CA . ILE A 1 97 ? -10.175 -0.463 15.967 1.00 92.81 97 ILE A CA 1
ATOM 759 C C . ILE A 1 97 ? -9.886 0.435 17.177 1.00 92.81 97 ILE A C 1
ATOM 761 O O . ILE A 1 97 ? -10.564 0.324 18.198 1.00 92.81 97 ILE A O 1
ATOM 765 N N . ALA A 1 98 ? -8.883 1.310 17.088 1.00 92.12 98 ALA A N 1
ATOM 766 C CA . ALA A 1 98 ? -8.496 2.212 18.172 1.00 92.12 98 ALA A CA 1
ATOM 767 C C . ALA A 1 98 ? -9.560 3.282 18.450 1.00 92.12 98 ALA A C 1
ATOM 769 O O . ALA A 1 98 ? -9.726 3.717 19.586 1.00 92.12 98 ALA A O 1
ATOM 770 N N . THR A 1 99 ? -10.301 3.686 17.418 1.00 90.75 99 THR A N 1
ATOM 771 C CA . THR A 1 99 ? -11.317 4.744 17.506 1.00 90.75 99 THR A CA 1
ATOM 772 C C . THR A 1 99 ? -12.751 4.213 17.548 1.00 90.75 99 THR A C 1
ATOM 774 O O . THR A 1 99 ? -13.689 5.000 17.445 1.00 90.75 99 THR A O 1
ATOM 777 N N . SER A 1 100 ? -12.958 2.894 17.640 1.00 88.88 100 SER A N 1
ATOM 778 C CA . SER A 1 100 ? -14.295 2.288 17.709 1.00 88.88 100 SER A CA 1
ATOM 779 C C . SER A 1 100 ? -15.031 2.746 18.967 1.00 88.88 100 SER A C 1
ATOM 781 O O . SER A 1 100 ? -14.473 2.657 20.061 1.00 88.88 100 SER A O 1
ATOM 783 N N . THR A 1 101 ? -16.284 3.178 18.834 1.00 87.69 101 THR A N 1
ATOM 784 C CA . THR A 1 101 ? -17.068 3.689 19.973 1.00 87.69 101 THR A CA 1
ATOM 785 C C . THR A 1 101 ? -17.980 2.625 20.573 1.00 87.69 101 THR A C 1
ATOM 787 O O . THR A 1 101 ? -18.355 2.726 21.740 1.00 87.69 101 THR A O 1
ATOM 790 N N . THR A 1 102 ? -18.315 1.582 19.804 1.00 87.50 102 THR A N 1
ATOM 791 C CA . THR A 1 102 ? -19.199 0.502 20.253 1.00 87.50 102 THR A CA 1
ATOM 792 C C . THR A 1 102 ? -18.511 -0.869 20.232 1.00 87.50 102 THR A C 1
ATOM 794 O O . THR A 1 102 ? -17.725 -1.163 19.325 1.00 87.50 102 THR A O 1
ATOM 797 N N . PRO A 1 103 ? -18.844 -1.773 21.177 1.00 87.12 103 PRO A N 1
ATOM 798 C CA . PRO A 1 103 ? -18.355 -3.153 21.151 1.00 87.12 103 PRO A CA 1
ATOM 799 C C . PRO A 1 103 ? -18.718 -3.896 19.859 1.00 87.12 103 PRO A C 1
ATOM 801 O O . PRO A 1 103 ? -17.934 -4.706 19.375 1.00 87.12 103 PRO A O 1
ATOM 804 N N . ALA A 1 104 ? -19.878 -3.590 19.269 1.00 85.81 104 ALA A N 1
ATOM 805 C CA . ALA A 1 104 ? -20.327 -4.199 18.021 1.00 85.81 104 ALA A CA 1
ATOM 806 C C . ALA A 1 104 ? -19.459 -3.789 16.817 1.00 85.81 104 ALA A C 1
ATOM 808 O O . ALA A 1 104 ? -19.147 -4.631 15.977 1.00 85.81 104 ALA A O 1
ATOM 809 N N . GLU A 1 105 ? -19.047 -2.520 16.722 1.00 83.00 105 GLU A N 1
ATOM 810 C CA . GLU A 1 105 ? -18.088 -2.062 15.703 1.00 83.00 105 GLU A CA 1
ATOM 811 C C . GLU A 1 105 ? -16.746 -2.766 15.839 1.00 83.00 105 GLU A C 1
ATOM 813 O O . GLU A 1 105 ? -16.223 -3.305 14.863 1.00 83.00 105 GLU A O 1
ATOM 818 N N . ARG A 1 106 ? -16.221 -2.803 17.065 1.00 86.38 106 ARG A N 1
ATOM 819 C CA . ARG A 1 106 ? -14.949 -3.454 17.358 1.00 86.38 106 ARG A CA 1
ATOM 820 C C . ARG A 1 106 ? -14.996 -4.946 17.030 1.00 86.38 106 ARG A C 1
ATOM 822 O O . ARG A 1 106 ? -14.079 -5.454 16.394 1.00 86.38 106 ARG A O 1
ATOM 829 N N . ALA A 1 107 ? -16.081 -5.630 17.396 1.00 85.31 107 ALA A N 1
ATOM 830 C CA . ALA A 1 107 ? -16.279 -7.042 17.084 1.00 85.31 107 ALA A CA 1
ATOM 831 C C . ALA A 1 107 ? -16.264 -7.304 15.570 1.00 85.31 107 ALA A C 1
ATOM 833 O O . ALA A 1 107 ? -15.594 -8.233 15.137 1.00 85.31 107 ALA A O 1
ATOM 834 N N . ARG A 1 108 ? -16.911 -6.462 14.748 1.00 81.75 108 ARG A N 1
ATOM 835 C CA . ARG A 1 108 ? -16.887 -6.614 13.277 1.00 81.75 108 ARG A CA 1
ATOM 836 C C . ARG A 1 108 ? -15.482 -6.504 12.679 1.00 81.75 108 ARG A C 1
ATOM 838 O O .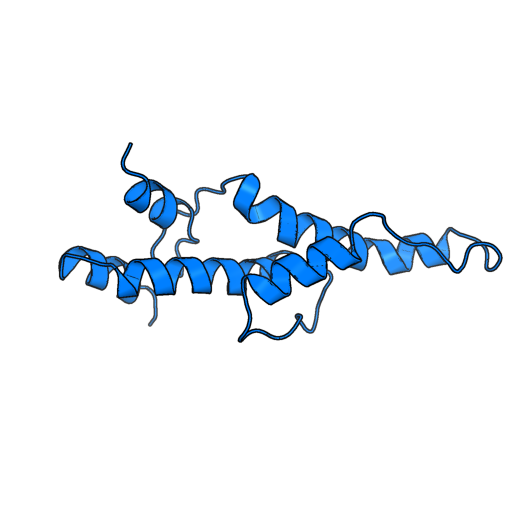 ARG A 1 108 ? -15.183 -7.205 11.721 1.00 81.75 108 ARG A O 1
ATOM 845 N N . LEU A 1 109 ? -14.635 -5.634 13.229 1.00 84.44 109 LEU A N 1
ATOM 846 C CA . LEU A 1 109 ? -13.256 -5.448 12.763 1.00 84.44 109 LEU A CA 1
ATOM 847 C C . LEU A 1 109 ? -12.315 -6.577 13.217 1.00 84.44 109 LEU A C 1
ATOM 849 O O . LEU A 1 109 ? -11.319 -6.834 12.543 1.00 84.44 109 LEU A O 1
ATOM 853 N N . LEU A 1 110 ? -12.625 -7.235 14.341 1.00 84.00 110 LEU A N 1
ATOM 854 C CA . LEU A 1 110 ? -11.820 -8.311 14.934 1.00 84.00 110 LEU A CA 1
ATOM 855 C C . LEU A 1 110 ? -12.238 -9.716 14.480 1.00 84.00 110 LEU A C 1
ATOM 857 O O . LEU A 1 110 ? -11.384 -10.586 14.364 1.00 84.00 110 LEU A O 1
ATOM 861 N N . ALA A 1 111 ? -13.524 -9.940 14.195 1.00 78.38 111 ALA A N 1
ATOM 862 C CA . ALA A 1 111 ? -14.086 -11.262 13.896 1.00 78.38 111 ALA A CA 1
ATOM 863 C C . ALA A 1 111 ? -13.543 -11.920 12.615 1.00 78.38 111 ALA A C 1
ATOM 865 O O . ALA A 1 111 ? -13.853 -13.073 12.345 1.00 78.38 111 ALA A O 1
ATOM 866 N N . VAL A 1 112 ? -12.767 -11.193 11.810 1.00 67.94 112 VAL A N 1
ATOM 867 C CA . VAL A 1 112 ? -12.211 -11.679 10.537 1.00 67.94 112 VAL A CA 1
ATOM 868 C C . VAL A 1 112 ? -10.705 -11.984 10.644 1.00 67.94 112 VAL A C 1
ATOM 870 O O . VAL A 1 112 ? -10.058 -12.269 9.644 1.00 67.94 112 VAL A O 1
ATOM 873 N N . GLY A 1 113 ? -10.136 -11.902 11.853 1.00 55.66 113 GLY A N 1
ATOM 874 C CA . GLY A 1 113 ? -8.712 -12.114 12.133 1.00 55.66 113 GLY A CA 1
ATOM 875 C C . GLY A 1 113 ? -8.327 -13.494 12.681 1.00 55.66 113 GLY A C 1
ATOM 876 O O . GLY A 1 113 ? -7.197 -13.617 13.152 1.00 55.66 113 GLY A O 1
ATOM 877 N N . GLU A 1 114 ? -9.226 -14.484 12.649 1.00 40.84 114 GLU A N 1
ATOM 878 C CA . GLU A 1 114 ? -8.939 -15.893 12.995 1.00 40.84 114 GLU A CA 1
ATOM 879 C C . GLU A 1 114 ? -8.685 -16.760 11.755 1.00 40.84 114 GLU A C 1
ATOM 881 O O . GLU A 1 114 ? -9.422 -16.607 10.752 1.00 40.84 114 GLU A O 1
#